Protein AF-A0A1W4XE45-F1 (afdb_monomer_lite)

Foldseek 3Di:
DCQLCDDVNPLVVVLCVQPFWDDWDADPVVRDIDTDGDDPVSSVVSCVSRPDDDDDDDDPPVCVCVCCDDVNVNVVVVCVVVVPPWDWDWDDDPPDTDIDID

Sequence (102 aa):
MGLAIGAHGANIQQARKVEGITNIELEENSCTFKIYGESDEAVKKARSMLEYSEESLQVPRTLVGKVIGKNGRIIQEIVDKSGVVSFKYKLHFRDRIVNFGL

Organism: Agrilus planipennis (NCBI:txid224129)

Secondary structure (DSSP, 8-state):
-HHHH-GGGHHHHHHHTSTTEEEEEEETTTTEEEEEESSHHHHHHHHHHH-PPP------HHHHHHHH-GGGHHHHHHHHHHT-S--EEEEEETTEEEEEE-

InterPro domains:
  IPR004088 K Homology domain, type 1 [PF00013] (2-51)
  IPR004088 K Homology domain, type 1 [PF00013] (55-84)
  IPR036612 K Homology domain, type 1 superfamily [G3DSA:3.30.1370.10] (1-50)
  IPR036612 K Homology domain, type 1 superfamily [G3DSA:3.30.1370.10] (51-96)
  IPR036612 K Homology domain, type 1 superfamily [SSF54791] (1-59)
  IPR036612 K Homology domain, type 1 superfamily [SSF54791] (54-87)
  IPR040148 Fragile X messenger ribonucleoprotein 1 [PTHR10603] (1-87)

Radius of gyration: 17.75 Å; chains: 1; bounding box: 45×26×44 Å

pLDDT: mean 79.9, std 10.56, range [49.16, 93.12]

Structure (mmCIF, N/CA/C/O backbone):
data_AF-A0A1W4XE45-F1
#
_entry.id   AF-A0A1W4XE45-F1
#
loop_
_atom_site.group_PDB
_atom_site.id
_atom_site.type_symbol
_atom_site.label_atom_id
_atom_site.label_alt_id
_atom_site.label_comp_id
_atom_site.label_asym_id
_atom_site.label_entity_id
_atom_site.label_seq_id
_atom_site.pdbx_PDB_ins_code
_atom_site.Cartn_x
_atom_site.Cartn_y
_atom_site.Cartn_z
_atom_site.occupancy
_atom_site.B_iso_or_equiv
_atom_site.auth_seq_id
_atom_site.auth_comp_id
_atom_site.auth_asym_id
_atom_site.auth_atom_id
_atom_site.pdbx_PDB_model_num
ATOM 1 N N . MET A 1 1 ? 7.437 -5.161 5.107 1.00 55.25 1 MET A N 1
ATOM 2 C CA . MET A 1 1 ? 7.279 -4.673 6.501 1.00 55.25 1 MET A CA 1
ATOM 3 C C . MET A 1 1 ? 7.559 -3.182 6.687 1.00 55.25 1 MET A C 1
ATOM 5 O O . MET A 1 1 ? 6.684 -2.501 7.198 1.00 55.25 1 MET A O 1
ATOM 9 N N . GLY A 1 2 ? 8.725 -2.651 6.288 1.00 59.72 2 GLY A N 1
ATOM 10 C CA . GLY A 1 2 ? 9.106 -1.258 6.602 1.00 59.72 2 GLY A CA 1
ATOM 11 C C . GLY A 1 2 ? 8.156 -0.166 6.083 1.00 59.72 2 GLY A C 1
ATOM 12 O O . GLY A 1 2 ? 7.971 0.840 6.756 1.00 59.72 2 GLY A O 1
ATOM 13 N N . LEU A 1 3 ? 7.503 -0.384 4.936 1.00 64.94 3 LEU A N 1
ATOM 14 C CA . LEU A 1 3 ? 6.486 0.534 4.400 1.00 64.94 3 LEU A CA 1
ATOM 15 C C . LEU A 1 3 ? 5.160 0.455 5.175 1.00 64.94 3 LEU A C 1
ATOM 17 O O . LEU A 1 3 ? 4.625 1.484 5.561 1.00 64.94 3 LEU A O 1
ATOM 21 N N . ALA A 1 4 ? 4.692 -0.759 5.487 1.00 62.06 4 ALA A N 1
ATOM 22 C CA . ALA A 1 4 ? 3.462 -0.985 6.251 1.00 62.06 4 ALA A CA 1
ATOM 2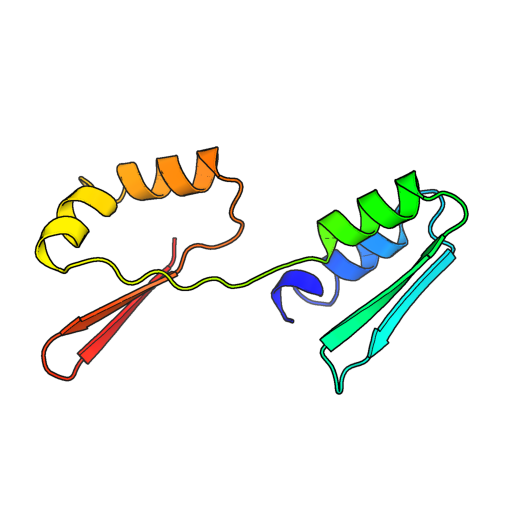3 C C . ALA A 1 4 ? 3.520 -0.415 7.673 1.00 62.06 4 ALA A C 1
ATOM 25 O O . ALA A 1 4 ? 2.552 0.168 8.152 1.00 62.06 4 ALA A O 1
ATOM 26 N N . ILE A 1 5 ? 4.671 -0.535 8.336 1.00 69.62 5 ILE A N 1
ATOM 27 C CA . ILE A 1 5 ? 4.902 0.046 9.663 1.00 69.62 5 ILE A CA 1
ATOM 28 C C . ILE A 1 5 ? 5.158 1.560 9.543 1.00 69.62 5 ILE A C 1
ATOM 30 O O . ILE A 1 5 ? 4.693 2.340 10.377 1.00 69.62 5 ILE A O 1
ATOM 34 N N . GLY A 1 6 ? 5.827 1.994 8.471 1.00 60.88 6 GLY A N 1
ATOM 35 C CA . GLY A 1 6 ? 6.295 3.363 8.277 1.00 60.88 6 GLY A CA 1
ATOM 36 C C . GLY A 1 6 ? 7.541 3.670 9.115 1.00 60.88 6 GLY A C 1
ATOM 37 O O . GLY A 1 6 ? 7.888 2.938 10.047 1.00 60.88 6 GLY A O 1
ATOM 38 N N . ALA A 1 7 ? 8.228 4.773 8.808 1.00 59.06 7 ALA A N 1
ATOM 39 C CA . ALA A 1 7 ? 9.344 5.239 9.629 1.00 59.06 7 ALA A CA 1
ATOM 40 C C . ALA A 1 7 ? 8.866 5.458 11.078 1.00 59.06 7 ALA A C 1
ATOM 42 O O . ALA A 1 7 ? 7.911 6.196 11.314 1.00 59.06 7 ALA A O 1
ATOM 43 N N . HIS A 1 8 ? 9.494 4.763 12.033 1.00 69.19 8 HIS A N 1
ATOM 44 C CA . HIS A 1 8 ? 9.151 4.798 13.467 1.00 69.19 8 HIS A CA 1
ATOM 45 C C . HIS A 1 8 ? 7.714 4.345 13.806 1.00 69.19 8 HIS A C 1
ATOM 47 O O . HIS A 1 8 ? 7.176 4.712 14.848 1.00 69.19 8 HIS A O 1
ATOM 53 N N . GLY A 1 9 ? 7.070 3.542 12.952 1.00 72.69 9 GLY A N 1
ATOM 54 C CA . GLY A 1 9 ? 5.707 3.080 13.227 1.00 72.69 9 GLY A CA 1
ATOM 55 C C . GLY A 1 9 ? 4.617 4.100 12.897 1.00 72.69 9 GLY A C 1
ATOM 56 O O . GLY A 1 9 ? 3.475 3.918 13.315 1.00 72.69 9 GLY A O 1
ATOM 57 N N . ALA A 1 10 ? 4.928 5.171 12.162 1.00 78.81 10 ALA A N 1
ATOM 58 C CA . ALA A 1 10 ? 3.957 6.217 11.847 1.00 78.81 10 ALA A CA 1
ATOM 59 C C . ALA A 1 10 ? 2.711 5.685 11.117 1.00 78.81 10 ALA A C 1
ATOM 61 O O . ALA A 1 10 ? 1.593 6.101 11.418 1.00 78.81 10 ALA A O 1
ATOM 62 N N . ASN A 1 11 ? 2.886 4.739 10.193 1.00 79.94 11 ASN A N 1
ATOM 63 C CA . ASN A 1 11 ? 1.793 4.247 9.362 1.00 79.94 11 ASN A CA 1
ATOM 64 C C . ASN A 1 11 ? 0.872 3.288 10.139 1.00 79.94 11 ASN A C 1
ATOM 66 O O . ASN A 1 11 ? -0.349 3.436 10.110 1.00 79.94 11 ASN A O 1
ATOM 70 N N . ILE A 1 12 ? 1.447 2.395 10.957 1.00 83.38 12 ILE A N 1
ATOM 71 C CA . ILE A 1 12 ? 0.658 1.548 11.869 1.00 83.38 12 ILE A CA 1
ATOM 72 C C . ILE A 1 12 ? -0.055 2.366 12.952 1.00 83.38 12 ILE A C 1
ATOM 74 O O . ILE A 1 12 ? -1.193 2.061 13.307 1.00 83.38 12 ILE A O 1
ATOM 78 N N . GLN A 1 13 ? 0.559 3.446 13.443 1.00 84.38 13 GLN A N 1
ATOM 79 C CA . GLN A 1 13 ? -0.096 4.352 14.387 1.00 84.38 13 GLN A CA 1
ATOM 80 C C . GLN A 1 13 ? -1.277 5.095 13.758 1.00 84.38 13 GLN A C 1
ATOM 82 O O . GLN A 1 13 ? -2.284 5.293 14.431 1.00 84.38 13 GLN A O 1
ATOM 87 N N . GLN A 1 14 ? -1.184 5.497 12.489 1.00 84.81 14 GLN A N 1
ATOM 88 C CA . GLN A 1 14 ? -2.315 6.108 11.787 1.00 84.81 14 GLN A CA 1
ATOM 89 C C . GLN A 1 14 ? -3.455 5.111 11.574 1.00 84.81 14 GLN A C 1
ATOM 91 O O . GLN A 1 14 ? -4.599 5.450 11.861 1.00 84.81 14 GLN A O 1
ATOM 96 N N . ALA A 1 15 ? -3.148 3.874 11.174 1.00 85.75 15 ALA A N 1
ATOM 97 C CA . ALA A 1 15 ? -4.154 2.823 11.040 1.00 85.75 15 ALA A CA 1
ATOM 98 C C . ALA A 1 15 ? -4.878 2.539 12.372 1.00 85.75 15 ALA A C 1
ATOM 100 O O . ALA A 1 15 ? -6.088 2.336 12.385 1.00 85.75 15 ALA A O 1
ATOM 101 N N . ARG A 1 16 ? -4.168 2.605 13.509 1.00 87.62 16 ARG A N 1
ATOM 102 C CA . ARG A 1 16 ? -4.764 2.482 14.856 1.00 87.62 16 ARG A CA 1
ATOM 103 C C . ARG A 1 16 ? -5.637 3.669 15.268 1.00 87.62 16 ARG A C 1
ATOM 105 O O . ARG A 1 16 ? -6.466 3.519 16.153 1.00 87.62 16 ARG A O 1
ATOM 112 N N . LYS A 1 17 ? -5.437 4.843 14.665 1.00 88.75 17 LYS A N 1
ATOM 113 C CA . LYS A 1 17 ? -6.248 6.048 14.910 1.00 88.75 17 LYS A CA 1
ATOM 114 C C . LYS A 1 17 ? -7.498 6.111 14.031 1.00 88.75 17 LYS A C 1
ATOM 116 O O . LYS A 1 17 ? -8.257 7.068 14.149 1.00 88.75 17 LYS A O 1
ATOM 121 N N . VAL A 1 18 ? -7.698 5.144 13.134 1.00 88.62 18 VAL A N 1
ATOM 122 C CA . VAL A 1 18 ? -8.923 5.055 12.337 1.00 88.62 18 VAL A CA 1
ATOM 123 C C . VAL A 1 18 ? -10.104 4.846 13.283 1.00 88.62 18 VAL A C 1
ATOM 125 O O . VAL A 1 18 ? -10.093 3.951 14.124 1.00 88.62 18 VAL A O 1
ATOM 128 N N . GLU A 1 19 ? -11.117 5.693 13.147 1.00 89.69 19 GLU A N 1
ATOM 129 C CA . GLU A 1 19 ? -12.346 5.611 13.931 1.00 89.69 19 GLU A CA 1
ATOM 130 C C . GLU A 1 19 ? -13.017 4.243 13.737 1.00 89.69 19 GLU A C 1
ATOM 132 O O . GLU A 1 19 ? -13.165 3.773 12.608 1.00 89.69 19 GLU A O 1
ATOM 137 N N . GLY A 1 20 ? -13.370 3.586 14.843 1.00 89.25 20 GLY A N 1
ATOM 138 C CA . GLY A 1 20 ? -13.926 2.232 14.842 1.00 89.25 20 GLY A CA 1
ATOM 139 C C . GLY A 1 20 ? -12.891 1.101 14.868 1.00 89.25 20 GLY A C 1
ATOM 140 O O . GLY A 1 20 ? -13.291 -0.060 14.851 1.00 89.25 20 GLY A O 1
ATOM 141 N N . ILE A 1 21 ? -11.583 1.389 14.928 1.00 92.75 21 ILE A N 1
ATOM 142 C CA . ILE A 1 21 ? -10.549 0.377 15.205 1.00 92.75 21 ILE A CA 1
ATOM 143 C C . ILE A 1 21 ? -10.344 0.221 16.709 1.00 92.75 21 ILE A C 1
ATOM 145 O O . ILE A 1 21 ? -10.055 1.180 17.420 1.00 92.75 21 ILE A O 1
ATOM 149 N N . THR A 1 22 ? -10.432 -1.020 17.180 1.00 91.25 22 THR A N 1
ATOM 150 C CA . THR A 1 22 ? -10.242 -1.385 18.588 1.00 91.25 22 THR A CA 1
ATOM 151 C C . THR A 1 22 ? -8.809 -1.841 18.848 1.00 91.25 22 THR A C 1
ATOM 153 O O . THR A 1 22 ? -8.222 -1.490 19.869 1.00 91.25 22 THR A O 1
ATOM 156 N N . ASN A 1 23 ? -8.223 -2.630 17.938 1.00 89.62 23 ASN A N 1
ATOM 157 C CA . ASN A 1 23 ? -6.856 -3.125 18.093 1.00 89.62 23 ASN A CA 1
ATOM 158 C C . ASN A 1 23 ? -6.220 -3.505 16.744 1.00 89.62 23 ASN A C 1
ATOM 160 O O . ASN A 1 23 ? -6.908 -3.921 15.817 1.00 89.62 23 ASN A O 1
ATOM 164 N N . ILE A 1 24 ? -4.893 -3.398 16.640 1.00 88.56 24 ILE A N 1
ATOM 165 C CA . ILE A 1 24 ? -4.113 -3.899 15.498 1.00 88.56 24 ILE A CA 1
ATOM 166 C C . ILE A 1 24 ? -2.882 -4.623 16.033 1.00 88.56 24 ILE A C 1
ATOM 168 O O . ILE A 1 24 ? -1.974 -3.986 16.577 1.00 88.56 24 ILE A O 1
ATOM 172 N N . GLU A 1 25 ? -2.828 -5.933 15.833 1.00 88.38 25 GLU A N 1
ATOM 173 C CA . GLU A 1 25 ? -1.692 -6.783 16.183 1.00 88.38 25 GLU A CA 1
ATOM 174 C C . GLU A 1 25 ? -0.862 -7.087 14.936 1.00 88.38 25 GLU A C 1
ATOM 176 O O . GLU A 1 25 ? -1.397 -7.275 13.843 1.00 88.38 25 GLU A O 1
ATOM 181 N N . LEU A 1 26 ? 0.456 -7.143 15.102 1.00 82.12 26 LEU A N 1
ATOM 182 C CA . LEU A 1 26 ? 1.386 -7.571 14.067 1.00 82.12 26 LEU A CA 1
ATOM 183 C C . LEU A 1 26 ? 2.083 -8.833 14.558 1.00 82.12 26 LEU A C 1
ATOM 185 O O . LEU A 1 26 ? 2.784 -8.809 15.567 1.00 82.12 26 LEU A O 1
ATOM 189 N N . GLU A 1 27 ? 1.893 -9.927 13.835 1.00 83.81 27 GLU A N 1
ATOM 190 C CA . GLU A 1 27 ? 2.616 -11.167 14.069 1.00 83.81 27 GLU A CA 1
ATOM 191 C C . GLU A 1 27 ? 3.937 -11.117 13.293 1.00 83.81 27 GLU A C 1
ATOM 193 O O . GLU A 1 27 ? 3.972 -11.290 12.073 1.00 83.81 27 GLU A O 1
ATOM 198 N N . GLU A 1 28 ? 5.034 -10.831 13.998 1.00 74.12 28 GLU A N 1
ATOM 199 C CA . GLU A 1 28 ? 6.354 -10.594 13.392 1.00 74.12 28 GLU A CA 1
ATOM 200 C C . GLU A 1 28 ? 6.885 -11.820 12.635 1.00 74.12 28 GLU A C 1
ATOM 202 O O . GLU A 1 28 ? 7.533 -11.676 11.601 1.00 74.12 28 GLU A O 1
ATOM 207 N N . ASN A 1 29 ? 6.549 -13.029 13.094 1.00 75.19 29 ASN A N 1
ATOM 208 C CA . ASN A 1 29 ? 7.020 -14.279 12.494 1.00 75.19 29 ASN A CA 1
ATOM 209 C C . ASN A 1 29 ? 6.414 -14.541 11.108 1.00 75.19 29 ASN A C 1
ATOM 211 O O . ASN A 1 29 ? 7.072 -15.126 10.251 1.00 75.19 29 ASN A O 1
ATOM 215 N N . SER A 1 30 ? 5.160 -14.137 10.891 1.00 77.06 30 SER A N 1
ATOM 216 C CA . SER A 1 30 ? 4.412 -14.395 9.653 1.00 77.06 30 SER A CA 1
ATOM 217 C C . SER A 1 30 ? 4.171 -13.136 8.820 1.00 77.06 30 SER A C 1
ATOM 219 O O . SER A 1 30 ? 3.650 -13.227 7.712 1.00 77.06 30 SER A O 1
ATOM 221 N N . CYS A 1 31 ? 4.552 -11.960 9.327 1.00 75.06 31 CYS A N 1
ATOM 222 C CA . CYS A 1 31 ? 4.207 -10.667 8.737 1.00 75.06 31 CYS A CA 1
ATOM 223 C C . CYS A 1 31 ? 2.693 -10.424 8.620 1.00 75.06 31 CYS A C 1
ATOM 225 O O . CYS A 1 31 ? 2.249 -9.666 7.754 1.00 75.06 31 CYS A O 1
ATOM 227 N N . THR A 1 32 ? 1.895 -11.053 9.484 1.00 80.88 32 THR A N 1
ATOM 228 C CA . THR A 1 32 ? 0.433 -10.973 9.407 1.00 80.88 32 THR A CA 1
ATOM 229 C C . THR A 1 32 ? -0.093 -9.882 10.328 1.00 80.88 32 THR A C 1
ATOM 231 O O . THR A 1 32 ? 0.166 -9.893 11.531 1.00 80.88 32 THR A O 1
ATOM 234 N N . PHE A 1 33 ? -0.873 -8.954 9.773 1.00 84.31 33 PHE A N 1
ATOM 235 C CA . PHE A 1 33 ? -1.616 -7.967 10.552 1.00 84.31 33 PHE A CA 1
ATOM 236 C C . PHE A 1 33 ? -2.994 -8.524 10.923 1.00 84.31 33 PHE A C 1
ATOM 238 O O . PHE A 1 33 ? -3.758 -8.925 10.045 1.00 84.31 33 PHE A O 1
ATOM 245 N N . LYS A 1 34 ? -3.331 -8.516 12.214 1.00 88.62 34 LYS A N 1
ATOM 246 C CA . LYS A 1 34 ? -4.676 -8.819 12.721 1.00 88.62 34 LYS A CA 1
ATOM 247 C C . LYS A 1 34 ? -5.320 -7.509 13.157 1.00 88.62 34 LYS A C 1
ATOM 249 O O . LYS A 1 34 ? -4.868 -6.878 14.109 1.00 88.62 34 LYS A O 1
ATOM 254 N N . ILE A 1 35 ? -6.336 -7.077 12.420 1.00 89.88 35 ILE A N 1
ATOM 255 C CA . ILE A 1 35 ? -7.045 -5.814 12.646 1.00 89.88 35 ILE A CA 1
ATOM 256 C C . ILE A 1 35 ? -8.401 -6.142 13.264 1.00 89.88 35 ILE A C 1
ATOM 258 O O . ILE A 1 35 ? -9.165 -6.923 12.703 1.00 89.88 35 ILE A O 1
ATOM 262 N N . TYR A 1 36 ? -8.692 -5.522 14.401 1.00 91.50 36 TYR A N 1
ATOM 263 C CA . TYR A 1 36 ? -9.945 -5.644 15.132 1.00 91.50 36 TYR A CA 1
ATOM 264 C C . TYR A 1 36 ? -10.620 -4.277 15.185 1.00 91.50 36 TYR A C 1
ATOM 266 O O . TYR A 1 36 ? -9.983 -3.270 15.503 1.00 91.50 36 TYR A O 1
ATOM 274 N N . GLY A 1 37 ? -11.912 -4.242 14.893 1.00 93.12 37 GLY A N 1
ATOM 275 C CA . GLY A 1 37 ? -12.707 -3.025 14.906 1.00 93.12 37 GLY A CA 1
ATOM 276 C C . GLY A 1 37 ? -14.191 -3.329 15.027 1.00 93.12 37 GLY A C 1
ATOM 277 O O . GLY A 1 37 ? -14.617 -4.474 14.890 1.00 93.12 37 GLY A O 1
ATOM 278 N N . GLU A 1 38 ? -14.961 -2.284 15.293 1.00 91.31 38 GLU A N 1
ATOM 279 C CA . GLU A 1 38 ? -16.402 -2.344 15.545 1.00 91.31 38 GLU A CA 1
ATOM 280 C C . GLU A 1 38 ? -17.221 -2.394 14.246 1.00 91.31 38 GLU A C 1
ATOM 282 O O . GLU A 1 38 ? -18.324 -2.933 14.232 1.00 91.31 38 GLU A O 1
ATOM 287 N N . SER A 1 39 ? -16.672 -1.870 13.143 1.00 91.94 39 SER A N 1
ATOM 288 C CA . SER A 1 39 ? -17.297 -1.874 11.815 1.00 91.94 39 SER A CA 1
ATOM 289 C C . SER A 1 39 ? -16.370 -2.477 10.758 1.00 91.94 39 SER A C 1
ATOM 291 O O . SER A 1 39 ? -15.166 -2.204 10.735 1.00 91.94 39 SER A O 1
ATOM 293 N N . ASP A 1 40 ? -16.947 -3.248 9.831 1.00 90.06 40 ASP A N 1
ATOM 294 C CA . ASP A 1 40 ? -16.254 -3.782 8.649 1.00 90.06 40 ASP A CA 1
ATOM 295 C C . ASP A 1 40 ? -15.613 -2.663 7.811 1.00 90.06 40 ASP A C 1
ATOM 297 O O . ASP A 1 40 ? -14.507 -2.813 7.292 1.00 90.06 40 ASP A O 1
ATOM 301 N N . GLU A 1 41 ? -16.260 -1.500 7.744 1.00 90.12 41 GLU A N 1
ATOM 302 C CA . GLU A 1 41 ? -15.773 -0.332 7.005 1.00 90.12 41 GLU A CA 1
ATOM 303 C C . GLU A 1 41 ? -14.490 0.231 7.629 1.00 90.12 41 GLU A C 1
ATOM 305 O O . GLU A 1 41 ? -13.531 0.544 6.917 1.00 90.12 41 GLU A O 1
ATOM 310 N N . ALA A 1 42 ? -14.438 0.302 8.963 1.00 89.06 42 ALA A N 1
ATOM 311 C CA . ALA A 1 42 ? -13.260 0.746 9.703 1.00 89.06 42 ALA A CA 1
ATOM 312 C C . ALA A 1 42 ? -12.095 -0.235 9.518 1.00 89.06 42 ALA A C 1
ATOM 314 O O . ALA A 1 42 ? -10.973 0.179 9.207 1.00 89.06 42 ALA A O 1
ATOM 315 N N . VAL A 1 43 ? -12.375 -1.539 9.626 1.00 90.19 43 VAL A N 1
ATOM 316 C CA . VAL A 1 43 ? -11.382 -2.606 9.428 1.00 90.19 43 VAL A CA 1
ATOM 317 C C . VAL A 1 43 ? -10.834 -2.587 8.002 1.00 90.19 43 VAL A C 1
ATOM 319 O O . VAL A 1 43 ? -9.616 -2.628 7.824 1.00 90.19 43 VAL A O 1
ATOM 322 N N . LYS A 1 44 ? -11.688 -2.451 6.981 1.00 88.69 44 LYS A N 1
ATOM 323 C CA . LYS A 1 44 ? -11.258 -2.316 5.578 1.00 88.69 44 LYS A CA 1
ATOM 324 C C . LYS A 1 44 ? -10.410 -1.071 5.351 1.00 88.69 44 LYS A C 1
ATOM 326 O O . LYS A 1 44 ? -9.401 -1.143 4.648 1.00 88.69 44 LYS A O 1
ATOM 331 N N . LYS A 1 45 ? -10.770 0.053 5.971 1.00 87.31 45 LYS A N 1
ATOM 332 C CA . LYS A 1 45 ? -9.998 1.295 5.878 1.00 87.31 45 LYS A CA 1
ATOM 333 C C . LYS A 1 45 ? -8.607 1.132 6.491 1.00 87.31 45 LYS A C 1
ATOM 335 O O . LYS A 1 45 ? -7.622 1.414 5.815 1.00 87.31 45 LYS A O 1
ATOM 340 N N . ALA A 1 46 ? -8.499 0.600 7.707 1.00 87.44 46 ALA A N 1
ATOM 341 C CA . ALA A 1 46 ? -7.204 0.329 8.334 1.00 87.44 46 ALA A CA 1
ATOM 342 C C . ALA A 1 46 ? -6.388 -0.723 7.564 1.00 87.44 46 ALA A C 1
ATOM 344 O O . ALA A 1 46 ? -5.177 -0.567 7.407 1.00 87.44 46 ALA A O 1
ATOM 345 N N . ARG A 1 47 ? -7.049 -1.752 7.017 1.00 87.56 47 ARG A N 1
ATOM 346 C CA . ARG A 1 47 ? -6.423 -2.758 6.151 1.00 87.56 47 ARG A CA 1
ATOM 347 C C . ARG A 1 47 ? -5.788 -2.111 4.926 1.00 87.56 47 ARG A C 1
ATOM 349 O O . ARG A 1 47 ? -4.614 -2.354 4.678 1.00 87.56 47 ARG A O 1
ATOM 356 N N . SER A 1 48 ? -6.506 -1.228 4.232 1.00 84.06 48 SER A N 1
ATOM 357 C CA . SER A 1 48 ? -5.981 -0.536 3.045 1.00 84.06 48 SER A CA 1
ATOM 358 C C . SER A 1 48 ? -4.718 0.293 3.321 1.00 84.06 48 SER A C 1
ATOM 360 O O . SER A 1 48 ? -3.901 0.483 2.428 1.00 84.06 48 SER A O 1
ATOM 362 N N . MET A 1 49 ? -4.525 0.749 4.565 1.00 81.06 49 MET A N 1
ATOM 363 C CA . MET A 1 49 ? -3.334 1.501 4.972 1.00 81.06 49 MET A CA 1
ATOM 364 C C . MET A 1 49 ? -2.130 0.603 5.274 1.00 81.06 49 MET A C 1
ATOM 366 O O . MET A 1 49 ? -1.004 1.089 5.263 1.00 81.06 49 MET A O 1
ATOM 370 N N . LEU A 1 50 ? -2.341 -0.680 5.584 1.00 81.62 50 LEU A N 1
ATOM 371 C CA . LEU A 1 50 ? -1.290 -1.615 6.018 1.00 81.62 50 LEU A CA 1
ATOM 372 C C . LEU A 1 50 ? -0.991 -2.710 4.989 1.00 81.62 50 LEU A C 1
ATOM 374 O O . LEU A 1 50 ? 0.078 -3.323 5.034 1.00 81.62 50 LEU A O 1
ATOM 378 N N . GLU A 1 51 ? -1.910 -2.944 4.057 1.00 78.69 51 GLU A N 1
ATOM 379 C CA . GLU A 1 51 ? -1.814 -3.942 2.997 1.00 78.69 51 GLU A CA 1
ATOM 380 C C . GLU A 1 51 ? -0.890 -3.454 1.873 1.00 78.69 51 GLU A C 1
ATOM 382 O O . GLU A 1 51 ? -1.319 -3.029 0.805 1.00 78.69 51 GLU A O 1
ATOM 387 N N . TYR A 1 52 ? 0.417 -3.514 2.129 1.00 74.56 52 TYR A N 1
ATOM 388 C CA . TYR A 1 52 ? 1.435 -3.320 1.101 1.00 74.56 52 TYR A CA 1
ATOM 389 C C . TYR A 1 52 ? 1.861 -4.664 0.520 1.00 74.56 52 TYR A C 1
ATOM 391 O O . TYR A 1 52 ? 2.453 -5.487 1.221 1.00 74.56 52 TYR A O 1
ATOM 399 N N . SER A 1 53 ? 1.639 -4.845 -0.778 1.00 70.12 53 SER A N 1
ATOM 400 C CA . SER A 1 53 ? 2.222 -5.930 -1.564 1.00 70.12 53 SER A CA 1
ATOM 401 C C . SER A 1 53 ? 3.379 -5.410 -2.415 1.00 70.12 53 SER A C 1
ATOM 403 O O . SER A 1 53 ? 3.267 -4.367 -3.058 1.00 70.12 53 SER A O 1
ATOM 405 N N . GLU A 1 54 ? 4.488 -6.146 -2.444 1.00 70.19 54 GLU A N 1
ATOM 406 C CA . GLU A 1 54 ? 5.555 -5.935 -3.424 1.00 70.19 54 GLU A CA 1
ATOM 407 C C . GLU A 1 54 ? 5.348 -6.921 -4.576 1.00 70.19 54 GLU A C 1
ATOM 409 O O . GLU A 1 54 ? 5.331 -8.132 -4.362 1.00 70.19 54 GLU A O 1
ATOM 414 N N . GLU A 1 55 ? 5.180 -6.403 -5.792 1.00 78.75 55 GLU A N 1
ATOM 41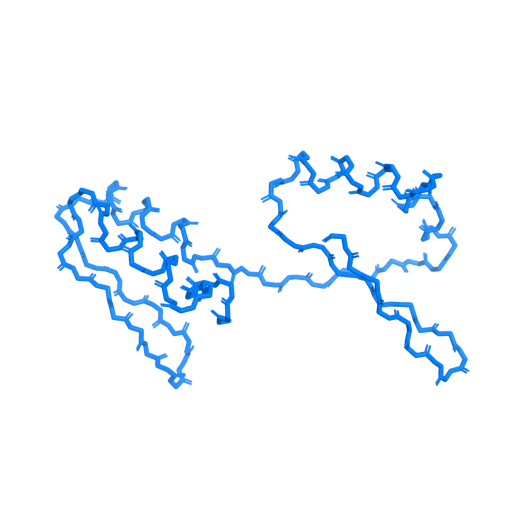5 C CA . GLU A 1 55 ? 5.089 -7.207 -7.010 1.00 78.75 55 GLU A CA 1
ATOM 416 C C . GLU A 1 55 ? 6.257 -6.868 -7.941 1.00 78.75 55 GLU A C 1
ATOM 418 O O . GLU A 1 55 ? 6.596 -5.700 -8.149 1.00 78.75 55 GLU A O 1
ATOM 423 N N . SER A 1 56 ? 6.890 -7.897 -8.507 1.00 77.62 56 SER A N 1
ATOM 424 C CA . SER A 1 56 ? 7.993 -7.739 -9.454 1.00 77.62 56 SER A CA 1
ATOM 425 C C . SER A 1 56 ? 7.586 -8.216 -10.842 1.00 77.62 56 SER A C 1
ATOM 427 O O . SER A 1 56 ? 7.306 -9.399 -11.035 1.00 77.62 56 SER A O 1
ATOM 429 N N . LEU A 1 57 ? 7.633 -7.314 -11.821 1.00 82.50 57 LEU A N 1
ATOM 430 C CA . LEU A 1 57 ? 7.322 -7.614 -13.215 1.00 82.50 57 LEU A CA 1
ATOM 431 C C . LEU A 1 57 ? 8.601 -7.623 -14.054 1.00 82.50 57 LEU A C 1
ATOM 433 O O . LEU A 1 57 ? 9.394 -6.678 -14.019 1.00 82.50 57 LEU A O 1
ATOM 437 N N . GLN A 1 58 ? 8.806 -8.688 -14.831 1.00 82.31 58 GLN A N 1
ATOM 438 C CA . GLN A 1 58 ? 9.927 -8.753 -15.764 1.00 82.31 58 GLN A CA 1
ATOM 439 C C . GLN A 1 58 ? 9.591 -8.006 -17.053 1.00 82.31 58 GLN A C 1
ATOM 441 O O . GLN A 1 58 ? 8.636 -8.337 -17.753 1.00 82.31 58 GLN A O 1
ATOM 446 N N . VAL A 1 59 ? 10.417 -7.016 -17.390 1.00 83.62 59 VAL A N 1
ATOM 447 C CA . VAL A 1 59 ? 10.269 -6.223 -18.612 1.00 83.62 59 VAL A CA 1
ATOM 448 C C . VAL A 1 59 ? 11.394 -6.580 -19.586 1.00 83.62 59 VAL A C 1
ATOM 450 O O . VAL A 1 59 ? 12.570 -6.481 -19.221 1.00 83.62 59 VAL A O 1
ATOM 453 N N . PRO A 1 60 ? 11.078 -6.950 -20.842 1.00 87.31 60 PRO A N 1
ATOM 454 C CA . PRO A 1 60 ? 12.086 -7.148 -21.872 1.00 87.31 60 PRO A CA 1
ATO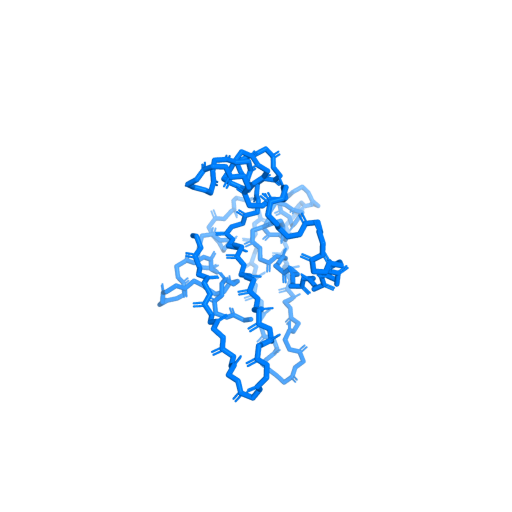M 455 C C . PRO A 1 60 ? 12.981 -5.916 -22.027 1.00 87.31 60 PRO A C 1
ATOM 457 O O . PRO A 1 60 ? 12.505 -4.783 -22.115 1.00 87.31 60 PRO A O 1
ATOM 460 N N . ARG A 1 61 ? 14.297 -6.128 -22.129 1.00 83.06 61 ARG A N 1
ATOM 461 C CA . ARG A 1 61 ? 15.291 -5.041 -22.184 1.00 83.06 61 ARG A CA 1
ATOM 462 C C . ARG A 1 61 ? 15.065 -4.053 -23.335 1.00 83.06 61 ARG A C 1
ATOM 464 O O . ARG A 1 61 ? 15.379 -2.875 -23.199 1.00 83.06 61 ARG A O 1
ATOM 471 N N . THR A 1 62 ? 14.493 -4.516 -24.444 1.00 86.94 62 THR A N 1
ATOM 472 C CA . THR A 1 62 ? 14.126 -3.688 -25.605 1.00 86.94 62 THR A CA 1
ATOM 473 C C . THR A 1 62 ? 13.021 -2.674 -25.296 1.00 86.94 62 THR A C 1
ATOM 475 O O . THR A 1 62 ? 12.930 -1.647 -25.966 1.00 86.94 62 THR A O 1
ATOM 478 N N . LEU A 1 63 ? 12.196 -2.935 -24.278 1.00 85.31 63 LEU A N 1
ATOM 479 C CA . LEU A 1 63 ? 11.059 -2.102 -23.885 1.00 85.31 63 LEU A CA 1
ATOM 480 C C . LEU A 1 63 ? 11.359 -1.204 -22.682 1.00 85.31 63 LEU A C 1
ATOM 482 O O . LEU A 1 63 ? 10.649 -0.223 -22.489 1.00 85.31 63 LEU A O 1
ATOM 486 N N . VAL A 1 64 ? 12.433 -1.461 -21.925 1.00 84.81 64 VAL A N 1
ATOM 487 C CA . VAL A 1 64 ? 12.825 -0.656 -20.749 1.00 84.81 64 VAL A CA 1
ATOM 488 C C . VAL A 1 64 ? 12.899 0.837 -21.077 1.00 84.81 64 VAL A C 1
ATOM 490 O O . VAL A 1 64 ? 12.344 1.652 -20.350 1.00 84.81 64 VAL A O 1
ATOM 493 N N . GLY A 1 65 ? 13.522 1.209 -22.200 1.00 85.75 65 GLY A N 1
ATOM 494 C CA . GLY A 1 65 ? 13.618 2.616 -22.608 1.00 85.75 65 GLY A CA 1
ATOM 495 C C . GLY A 1 65 ? 12.257 3.264 -22.893 1.00 85.75 65 GLY A C 1
ATOM 496 O O . GLY A 1 65 ? 12.075 4.449 -22.624 1.00 85.75 65 GLY A O 1
ATOM 497 N N . LYS A 1 66 ? 11.283 2.484 -23.383 1.00 86.88 66 LYS A N 1
ATOM 498 C CA . LYS A 1 66 ? 9.903 2.948 -23.596 1.00 86.88 66 LYS A CA 1
ATOM 499 C C . LYS A 1 66 ? 9.135 3.071 -22.280 1.00 86.88 66 LYS A C 1
ATOM 501 O O . LYS A 1 66 ? 8.382 4.022 -22.128 1.00 86.88 66 LYS A O 1
ATOM 506 N N . VAL A 1 67 ? 9.343 2.139 -21.347 1.00 85.50 67 VAL A N 1
ATOM 507 C CA . VAL A 1 67 ? 8.689 2.131 -20.028 1.00 85.50 67 VAL A CA 1
ATOM 508 C C . VAL A 1 67 ? 9.190 3.280 -19.151 1.00 85.50 67 VAL A C 1
ATOM 510 O O . VAL A 1 67 ? 8.385 3.978 -18.547 1.00 85.50 67 VAL A O 1
ATOM 513 N N . ILE A 1 68 ? 10.503 3.527 -19.116 1.00 86.50 68 ILE A N 1
ATOM 514 C CA . ILE A 1 68 ? 11.076 4.663 -18.377 1.00 86.50 68 ILE A CA 1
ATOM 515 C C . ILE A 1 68 ? 10.677 5.986 -19.058 1.00 86.50 68 ILE A C 1
ATOM 517 O O . ILE A 1 68 ? 10.275 6.947 -18.400 1.00 86.50 68 ILE A O 1
ATOM 521 N N . GLY A 1 69 ? 10.747 6.039 -20.391 1.00 86.81 69 GLY A N 1
ATOM 522 C CA . GLY A 1 69 ? 10.516 7.258 -21.161 1.00 86.81 69 GLY A CA 1
ATOM 523 C C . GLY A 1 69 ? 11.649 8.282 -21.017 1.00 86.81 69 GLY A C 1
ATOM 524 O O . GLY A 1 69 ? 12.660 8.057 -20.350 1.00 86.81 69 GLY A O 1
ATOM 525 N N . LYS A 1 70 ? 11.498 9.445 -21.661 1.00 87.44 70 LYS A N 1
ATOM 526 C CA . LYS A 1 70 ? 12.493 10.528 -21.587 1.00 87.44 70 LYS A CA 1
ATOM 527 C C . LYS A 1 70 ? 12.555 11.069 -20.151 1.00 87.44 70 LYS A C 1
ATOM 529 O O . LYS A 1 70 ? 11.539 11.529 -19.638 1.00 87.44 70 LYS A O 1
ATOM 534 N N . ASN A 1 71 ? 13.731 11.007 -19.522 1.00 83.06 71 ASN A N 1
ATOM 535 C CA . ASN A 1 71 ? 13.976 11.434 -18.135 1.00 83.06 71 ASN A CA 1
ATOM 536 C C . ASN A 1 71 ? 13.051 10.785 -17.084 1.00 83.06 71 ASN A C 1
ATOM 538 O O . ASN A 1 71 ? 12.763 11.407 -16.069 1.00 83.06 71 ASN A O 1
ATOM 542 N N . GLY A 1 72 ? 12.541 9.571 -17.322 1.00 85.19 72 GLY A N 1
ATOM 543 C CA . GLY A 1 72 ? 11.658 8.903 -16.357 1.00 85.19 72 GLY A CA 1
ATOM 544 C C . GLY A 1 72 ? 10.208 9.402 -16.347 1.00 85.19 72 GLY A C 1
ATOM 545 O O . GLY A 1 72 ? 9.434 8.997 -15.487 1.00 85.19 72 GLY A O 1
ATOM 546 N N . ARG A 1 73 ? 9.801 10.264 -17.292 1.00 88.94 73 ARG A N 1
ATOM 547 C CA . ARG A 1 73 ? 8.458 10.873 -17.285 1.00 88.94 73 ARG A CA 1
ATOM 548 C C . ARG A 1 73 ? 7.321 9.852 -17.376 1.00 88.94 73 ARG A C 1
ATOM 550 O O . ARG A 1 73 ? 6.317 10.013 -16.697 1.00 88.94 73 ARG A O 1
ATOM 557 N N . ILE A 1 74 ? 7.469 8.832 -18.224 1.00 90.38 74 ILE A N 1
ATOM 558 C CA . ILE A 1 74 ? 6.410 7.832 -18.437 1.00 90.38 74 ILE A CA 1
ATOM 559 C C . ILE A 1 74 ? 6.242 6.991 -17.178 1.00 90.38 74 ILE A C 1
ATOM 561 O O . ILE A 1 74 ? 5.122 6.775 -16.731 1.00 90.38 74 ILE A O 1
ATOM 565 N N . ILE A 1 75 ? 7.352 6.554 -16.582 1.00 87.88 75 ILE A N 1
ATOM 566 C CA . ILE A 1 75 ? 7.279 5.750 -15.369 1.00 87.88 75 ILE A CA 1
ATOM 567 C C . ILE A 1 75 ? 6.754 6.558 -14.179 1.00 87.88 75 ILE A C 1
ATOM 569 O O . ILE A 1 75 ? 5.942 6.031 -13.429 1.00 87.88 75 ILE A O 1
ATOM 573 N N . GLN A 1 76 ? 7.108 7.842 -14.059 1.00 86.12 76 GLN A N 1
ATOM 574 C CA . GLN A 1 76 ? 6.530 8.724 -13.042 1.00 86.12 76 GLN A CA 1
ATOM 575 C C . GLN A 1 76 ? 5.009 8.837 -13.205 1.00 86.12 76 GLN A C 1
ATOM 577 O O . GLN A 1 76 ? 4.270 8.656 -12.248 1.00 86.12 76 GLN A O 1
ATOM 582 N N . GLU A 1 77 ?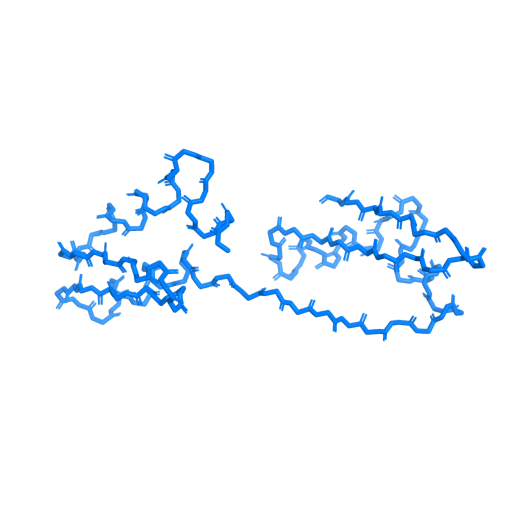 4.531 9.036 -14.435 1.00 89.44 77 GLU A N 1
ATOM 583 C CA . GLU A 1 77 ? 3.096 9.110 -14.721 1.00 89.44 77 GLU A CA 1
ATOM 584 C C . GLU A 1 77 ? 2.368 7.791 -14.408 1.00 89.44 77 GLU A C 1
ATOM 586 O O . GLU A 1 77 ? 1.228 7.809 -13.942 1.00 89.44 77 GLU A O 1
ATOM 591 N N . ILE A 1 78 ? 3.014 6.642 -14.637 1.00 88.50 78 ILE A N 1
ATOM 592 C CA . ILE A 1 78 ? 2.475 5.331 -14.248 1.00 88.50 78 ILE A CA 1
ATOM 593 C C . ILE A 1 78 ? 2.375 5.230 -12.724 1.00 88.50 78 ILE A C 1
ATOM 595 O O . ILE A 1 78 ? 1.339 4.798 -12.222 1.00 88.50 78 ILE A O 1
ATOM 599 N N . VAL A 1 79 ? 3.413 5.634 -11.988 1.00 87.06 79 VAL A N 1
ATOM 600 C CA . VAL A 1 79 ? 3.417 5.630 -10.516 1.00 87.06 79 VAL A CA 1
ATOM 601 C C . VAL A 1 79 ? 2.306 6.529 -9.973 1.00 87.06 79 VAL A C 1
ATOM 603 O O . VAL A 1 79 ? 1.484 6.068 -9.182 1.00 87.06 79 VAL A O 1
ATOM 606 N N . ASP A 1 80 ? 2.198 7.753 -10.488 1.00 86.25 80 ASP A N 1
ATOM 607 C CA . ASP A 1 80 ? 1.194 8.727 -10.055 1.00 86.25 80 ASP A CA 1
ATOM 608 C C . ASP A 1 80 ? -0.238 8.233 -10.328 1.00 86.25 80 ASP A C 1
ATOM 610 O O . ASP A 1 80 ? -1.117 8.364 -9.477 1.00 86.25 80 ASP A O 1
ATOM 614 N N . LYS A 1 81 ? -0.490 7.619 -11.495 1.00 89.56 81 LYS A N 1
ATOM 615 C CA . LYS A 1 81 ? -1.820 7.084 -11.849 1.00 89.56 81 LYS A CA 1
ATOM 616 C C . LYS A 1 81 ? -2.168 5.780 -11.138 1.00 89.56 81 LYS A C 1
ATOM 618 O O . LYS A 1 81 ? -3.347 5.508 -10.932 1.00 89.56 81 LYS A O 1
ATOM 623 N N . SER A 1 82 ? -1.173 4.957 -10.819 1.00 84.75 82 SER A N 1
ATOM 624 C CA . SER A 1 82 ? -1.380 3.673 -10.137 1.00 84.75 82 SER A CA 1
ATOM 625 C C . SER A 1 82 ? -1.506 3.816 -8.621 1.00 84.75 82 SER A C 1
ATOM 627 O O . SER A 1 82 ? -1.990 2.893 -7.971 1.00 84.75 82 SER A O 1
ATOM 629 N N . GLY A 1 83 ? -1.087 4.952 -8.052 1.00 81.12 83 GLY A N 1
ATOM 630 C CA . GLY A 1 83 ? -1.083 5.169 -6.604 1.00 81.12 83 GLY A CA 1
ATOM 631 C C . GLY A 1 83 ? -0.039 4.320 -5.872 1.00 81.12 83 GLY A C 1
ATOM 632 O O . GLY A 1 83 ? -0.127 4.137 -4.658 1.00 81.12 83 GLY A O 1
ATOM 633 N N . VAL A 1 84 ? 0.941 3.775 -6.601 1.00 81.50 84 VAL A N 1
ATOM 634 C CA . VAL A 1 84 ? 2.011 2.963 -6.021 1.00 81.50 84 VAL A CA 1
ATOM 635 C C . VAL A 1 84 ? 2.918 3.855 -5.178 1.00 81.50 84 VAL A C 1
ATOM 637 O O . VAL A 1 84 ? 3.417 4.875 -5.634 1.00 81.50 84 VAL A O 1
ATOM 640 N N . VAL A 1 85 ? 3.167 3.442 -3.936 1.00 73.81 85 VAL A N 1
ATOM 641 C CA . VAL A 1 85 ? 3.938 4.239 -2.966 1.00 73.81 85 VAL A CA 1
ATOM 642 C C . VAL A 1 85 ? 5.441 4.246 -3.257 1.00 73.81 85 VAL A C 1
ATOM 644 O O . VAL A 1 85 ? 6.138 5.188 -2.893 1.00 73.81 85 VAL A O 1
ATOM 647 N N . SER A 1 86 ? 5.971 3.202 -3.895 1.00 73.19 86 SER A N 1
ATOM 648 C CA . SER A 1 86 ? 7.381 3.150 -4.282 1.00 73.19 86 SER A CA 1
ATOM 649 C C . SER A 1 86 ? 7.568 2.245 -5.488 1.00 73.19 86 SER A C 1
ATOM 651 O O . SER A 1 86 ? 7.139 1.091 -5.474 1.00 73.19 86 SER A O 1
ATOM 653 N N . PHE A 1 87 ? 8.246 2.757 -6.514 1.00 80.25 87 PHE A N 1
ATOM 654 C CA . PHE A 1 87 ? 8.635 1.975 -7.679 1.00 80.25 87 PHE A CA 1
ATOM 655 C C . PHE A 1 87 ? 10.143 1.744 -7.679 1.00 80.25 87 PHE A C 1
ATOM 657 O O . PHE A 1 87 ? 10.942 2.674 -7.563 1.00 80.25 87 PHE A O 1
ATOM 664 N N . LYS A 1 88 ? 10.538 0.480 -7.837 1.00 79.69 88 LYS A N 1
ATOM 665 C CA . LYS A 1 88 ? 11.941 0.077 -7.931 1.00 79.69 88 LYS A CA 1
ATOM 666 C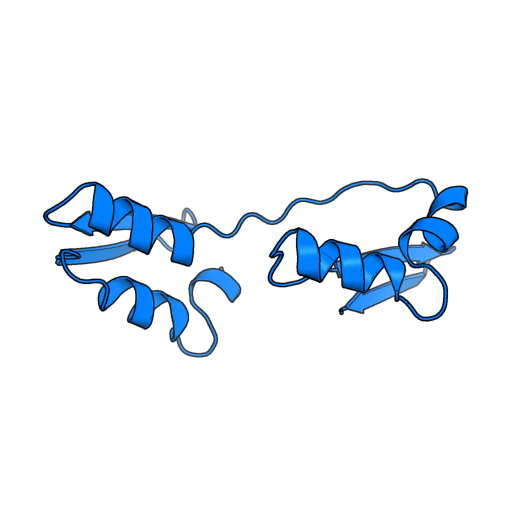 C . LYS A 1 88 ? 12.127 -0.756 -9.178 1.00 79.69 88 LYS A C 1
ATOM 668 O O . LYS A 1 88 ? 11.415 -1.734 -9.387 1.00 79.69 88 LYS A O 1
ATOM 673 N N . TYR A 1 89 ? 13.133 -0.412 -9.969 1.00 79.62 89 TYR A N 1
ATOM 674 C CA . TYR A 1 89 ? 13.547 -1.248 -11.084 1.00 79.62 89 TYR A CA 1
ATOM 675 C C . TYR A 1 89 ? 15.022 -1.614 -10.955 1.00 79.62 89 TYR A C 1
ATOM 677 O O . TYR A 1 89 ? 15.865 -0.815 -10.539 1.00 79.62 89 TYR A O 1
ATOM 685 N N . LYS A 1 90 ? 15.320 -2.868 -11.298 1.00 75.81 90 LYS A N 1
ATOM 686 C CA . LYS A 1 90 ? 16.670 -3.429 -11.295 1.00 75.81 90 LYS A CA 1
ATOM 687 C C . LYS A 1 90 ? 17.045 -3.786 -12.717 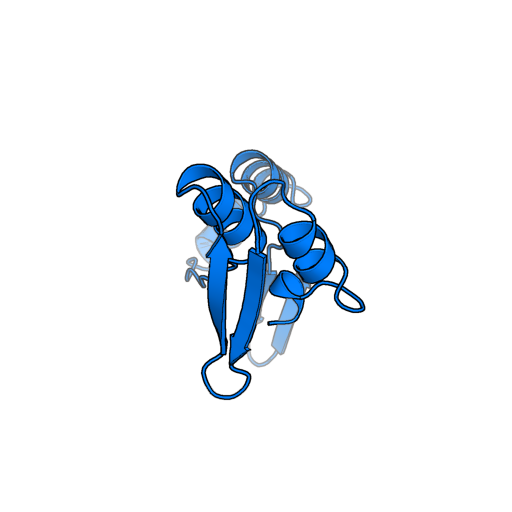1.00 75.81 90 LYS A C 1
ATOM 689 O O . LYS A 1 90 ? 16.424 -4.650 -13.333 1.00 75.81 90 LYS A O 1
ATOM 694 N N . LEU A 1 91 ? 18.068 -3.119 -13.238 1.00 71.00 91 LEU A N 1
ATOM 695 C CA . LEU A 1 91 ? 18.643 -3.479 -14.528 1.00 71.00 91 LEU A CA 1
ATOM 696 C C . LEU A 1 91 ? 19.853 -4.372 -14.293 1.00 71.00 91 LEU A C 1
ATOM 698 O O . LEU A 1 91 ? 20.849 -3.947 -13.709 1.00 71.00 91 LEU A O 1
ATOM 702 N N . HIS A 1 92 ? 19.754 -5.612 -14.767 1.00 68.94 92 HIS A N 1
ATOM 703 C CA . HIS A 1 92 ? 20.876 -6.538 -14.823 1.00 68.94 92 HIS A CA 1
ATOM 704 C C . HIS A 1 92 ? 21.679 -6.267 -16.099 1.00 68.94 92 HIS A C 1
ATOM 706 O O . HIS A 1 92 ? 21.221 -6.536 -17.213 1.00 68.94 92 HIS A O 1
ATOM 712 N N . PHE A 1 93 ? 22.883 -5.718 -15.947 1.00 64.38 93 PHE A N 1
ATOM 713 C CA . PHE A 1 93 ? 23.805 -5.447 -17.050 1.00 64.38 93 PHE A CA 1
ATOM 714 C C . PHE A 1 93 ? 25.115 -6.195 -16.815 1.00 64.38 93 PHE A C 1
ATOM 716 O O . PHE A 1 93 ? 25.894 -5.741 -15.989 1.00 64.38 93 PHE A O 1
ATOM 723 N N . ARG A 1 94 ? 25.363 -7.296 -17.553 1.00 57.66 94 ARG A N 1
ATOM 724 C CA . ARG A 1 94 ? 26.659 -8.023 -17.617 1.00 57.66 94 ARG A CA 1
ATOM 725 C C . ARG A 1 94 ? 27.447 -7.963 -16.287 1.00 57.66 94 ARG A C 1
ATOM 727 O O . ARG A 1 94 ? 28.522 -7.379 -16.243 1.00 57.66 94 ARG A O 1
ATOM 734 N N . ASP A 1 95 ? 26.848 -8.478 -15.211 1.00 55.22 95 ASP A N 1
ATOM 735 C CA . ASP A 1 95 ? 27.414 -8.566 -13.847 1.00 55.22 95 ASP A CA 1
ATOM 736 C C . ASP A 1 95 ? 27.355 -7.314 -12.948 1.00 55.22 95 ASP A C 1
ATOM 738 O O . ASP A 1 95 ? 27.874 -7.323 -11.834 1.00 55.22 95 ASP A O 1
ATOM 742 N N . ARG A 1 96 ? 26.647 -6.251 -13.351 1.00 49.16 96 ARG A N 1
ATOM 743 C CA . ARG A 1 96 ? 26.280 -5.124 -12.475 1.00 49.16 96 ARG A CA 1
ATOM 744 C C . ARG A 1 96 ? 24.767 -5.003 -12.311 1.00 49.16 96 ARG A C 1
ATOM 746 O O . ARG A 1 96 ? 24.024 -4.948 -13.292 1.00 49.16 96 ARG A O 1
ATOM 753 N N . ILE A 1 97 ? 24.330 -4.931 -11.053 1.00 62.62 97 ILE A N 1
ATOM 754 C CA . ILE A 1 97 ? 22.963 -4.566 -10.670 1.00 62.62 97 ILE A CA 1
ATOM 755 C C . ILE A 1 97 ? 22.959 -3.066 -10.419 1.00 62.62 97 ILE A C 1
ATOM 757 O O . ILE A 1 97 ? 23.609 -2.590 -9.489 1.00 62.62 97 ILE A O 1
ATOM 761 N N . VAL A 1 98 ? 22.223 -2.324 -11.241 1.00 58.88 98 VAL A N 1
ATOM 762 C CA . VAL A 1 98 ? 21.976 -0.905 -10.982 1.00 58.88 98 VAL A CA 1
ATOM 763 C C . VAL A 1 98 ? 20.563 -0.772 -10.429 1.00 58.88 98 VAL A C 1
ATOM 765 O O . VAL A 1 98 ? 19.595 -1.152 -11.092 1.00 58.88 98 VAL A O 1
ATOM 768 N N . ASN A 1 99 ? 20.468 -0.293 -9.188 1.00 59.84 99 ASN A N 1
ATOM 769 C CA . ASN A 1 99 ? 19.201 -0.010 -8.525 1.00 59.84 99 ASN A CA 1
ATOM 770 C C . ASN A 1 99 ? 18.829 1.443 -8.793 1.00 59.84 99 ASN A C 1
ATOM 772 O O . ASN A 1 99 ? 19.610 2.344 -8.491 1.00 59.84 99 ASN A O 1
ATOM 776 N N . PHE A 1 100 ? 17.628 1.655 -9.308 1.00 64.75 100 PHE A N 1
ATOM 777 C CA . PHE A 1 100 ? 17.057 2.980 -9.461 1.00 64.75 100 PHE A CA 1
ATOM 778 C C . PHE A 1 100 ? 15.728 3.017 -8.706 1.00 64.75 100 PHE A C 1
ATOM 780 O O . PHE A 1 100 ? 14.883 2.133 -8.880 1.00 64.75 100 PHE A O 1
ATOM 787 N N . GLY A 1 101 ? 15.586 4.011 -7.832 1.00 59.91 101 GLY A N 1
ATOM 788 C CA . GLY A 1 101 ? 14.341 4.331 -7.139 1.00 59.91 101 GLY A CA 1
ATOM 789 C C . GLY A 1 101 ? 13.799 5.655 -7.659 1.00 59.91 101 GLY A C 1
ATOM 790 O O . GLY A 1 101 ? 14.589 6.557 -7.951 1.00 59.91 101 GLY A O 1
ATOM 791 N N . LEU A 1 102 ? 12.478 5.723 -7.803 1.00 59.34 102 LEU A N 1
ATOM 792 C CA . LEU A 1 102 ? 11.724 6.965 -7.964 1.00 59.34 102 LEU A CA 1
ATOM 793 C C . LEU A 1 102 ? 11.071 7.318 -6.629 1.00 59.34 102 LEU A C 1
ATOM 795 O O . LEU A 1 102 ? 10.635 6.364 -5.936 1.00 59.34 102 LEU A O 1
#